Protein AF-A0A098EU99-F1 (afdb_monomer_lite)

Sequence (75 aa):
MIPAATSFNYETGTTDQETIEFQDMIFAQDKPIVENQKPEDLPLDLQVELSLKCDRMSIAYRQYLKRIGVTLGTD

Secondary structure (DSSP, 8-state):
-PPP-------TT--HHHHHHHHHHHHHHHHHHHHT-SSSSBP----SS---GGGHHHHHHHHHHHHHT--TTB-

Radius of gyration: 16.84 Å; chains: 1; bounding box: 37×24×40 Å

Foldseek 3Di:
DDPDPPPDPDDPPDDPVNVVVVVVVVCVVCVVVLVPDPPQAAELDPPDDDDDVVCVVVNVVSPVCVVVVPDPSYD

pLDDT: mean 81.35, std 15.9, range [37.5, 96.75]

Structure (mmCIF, N/CA/C/O backbone):
data_AF-A0A098EU99-F1
#
_entry.id   AF-A0A098EU99-F1
#
loop_
_atom_site.group_PDB
_atom_site.id
_atom_site.type_symbol
_atom_site.label_atom_id
_atom_site.label_alt_id
_atom_site.label_comp_id
_atom_site.label_asym_id
_atom_site.label_entity_id
_atom_site.label_seq_id
_atom_site.pdbx_PDB_ins_code
_atom_site.Cartn_x
_atom_site.Cartn_y
_atom_site.Cartn_z
_atom_site.occupancy
_atom_site.B_iso_or_equiv
_atom_site.auth_seq_id
_atom_site.auth_comp_id
_atom_site.auth_asym_id
_atom_site.auth_atom_id
_atom_site.pdbx_PDB_model_num
ATOM 1 N N . MET A 1 1 ? -19.931 9.280 2.278 1.00 37.50 1 MET A N 1
ATOM 2 C CA . MET A 1 1 ? -19.394 8.559 3.447 1.00 37.50 1 MET A CA 1
ATOM 3 C C . MET A 1 1 ? -19.200 7.121 3.004 1.00 37.50 1 MET A C 1
ATOM 5 O O . MET A 1 1 ? -20.187 6.490 2.650 1.00 37.50 1 MET A O 1
ATOM 9 N N . ILE A 1 2 ? -17.956 6.672 2.834 1.00 43.69 2 ILE A N 1
ATOM 10 C CA . ILE A 1 2 ? -17.676 5.291 2.418 1.00 43.69 2 ILE A CA 1
ATOM 11 C C . ILE A 1 2 ? -17.842 4.417 3.668 1.00 43.69 2 ILE A C 1
ATOM 13 O O . ILE A 1 2 ? -17.217 4.741 4.677 1.00 43.69 2 ILE A O 1
ATOM 17 N N . PRO A 1 3 ? -18.698 3.381 3.658 1.00 43.00 3 PRO A N 1
ATOM 18 C CA . PRO A 1 3 ? -18.824 2.486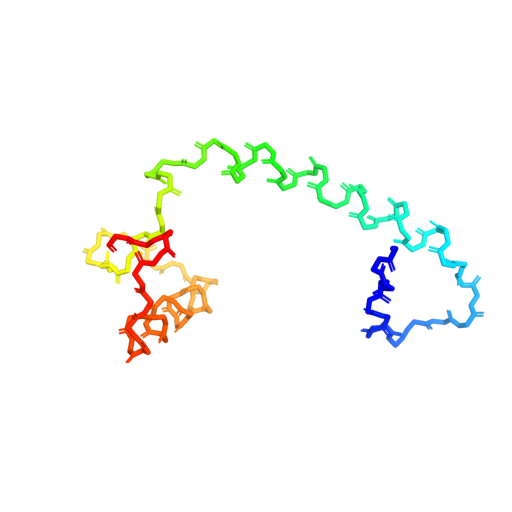 4.798 1.00 43.00 3 PRO A CA 1
ATOM 19 C C . PRO A 1 3 ? -17.504 1.732 4.965 1.00 43.00 3 PRO A C 1
ATOM 21 O O . PRO A 1 3 ? -17.014 1.122 4.011 1.00 43.00 3 PRO A O 1
ATOM 24 N N . ALA A 1 4 ? -16.918 1.805 6.159 1.00 53.34 4 ALA A N 1
ATOM 25 C CA . ALA A 1 4 ? -15.780 0.976 6.519 1.00 53.34 4 ALA A CA 1
ATOM 26 C C . ALA A 1 4 ? -16.186 -0.487 6.292 1.00 53.34 4 ALA A C 1
ATOM 28 O O . ALA A 1 4 ? -17.188 -0.956 6.826 1.00 53.34 4 ALA A O 1
ATOM 29 N N . ALA A 1 5 ? -15.470 -1.188 5.415 1.00 49.59 5 ALA A N 1
ATOM 30 C CA . ALA A 1 5 ? -15.723 -2.591 5.141 1.00 49.59 5 ALA A CA 1
ATOM 31 C C . ALA A 1 5 ? -15.339 -3.405 6.385 1.00 49.59 5 ALA A C 1
ATOM 33 O O . ALA A 1 5 ? -14.175 -3.751 6.580 1.00 49.59 5 ALA A O 1
ATOM 34 N N . THR A 1 6 ? -16.313 -3.690 7.248 1.00 53.16 6 THR A N 1
ATOM 35 C CA . THR A 1 6 ? -16.125 -4.439 8.495 1.00 53.16 6 THR A CA 1
ATOM 36 C C . THR A 1 6 ? -16.006 -5.938 8.202 1.00 53.16 6 THR A C 1
ATOM 38 O O . THR A 1 6 ? -16.869 -6.734 8.550 1.00 53.16 6 THR A O 1
ATOM 41 N N . SER A 1 7 ? -14.922 -6.357 7.542 1.00 56.91 7 SER A N 1
ATOM 42 C CA . SER A 1 7 ? -14.490 -7.764 7.530 1.00 56.91 7 SER A CA 1
ATOM 43 C C . SER A 1 7 ? -13.658 -8.055 8.783 1.00 56.91 7 SER A C 1
ATOM 45 O O . SER A 1 7 ? -12.528 -8.537 8.706 1.00 56.91 7 SER A O 1
ATOM 47 N N . PHE A 1 8 ? -14.212 -7.734 9.947 1.00 56.97 8 PHE A N 1
ATOM 48 C CA . PHE A 1 8 ? -13.625 -8.054 11.235 1.00 56.97 8 PHE A CA 1
ATOM 49 C C . PHE A 1 8 ? -14.509 -9.084 11.916 1.00 56.97 8 PHE A C 1
ATOM 51 O O . PHE A 1 8 ? -15.658 -8.815 12.245 1.00 56.97 8 PHE A O 1
ATOM 58 N N . ASN A 1 9 ? -13.964 -10.275 12.133 1.00 61.50 9 ASN A N 1
ATOM 59 C CA . ASN A 1 9 ? -14.598 -11.316 12.935 1.00 61.50 9 ASN A CA 1
ATOM 60 C C . ASN A 1 9 ? -14.302 -11.054 14.433 1.00 61.50 9 ASN A C 1
ATOM 62 O O . ASN A 1 9 ? -13.808 -11.937 15.130 1.00 61.50 9 ASN A O 1
ATOM 66 N N . TYR A 1 10 ? -14.493 -9.808 14.892 1.00 54.72 10 TYR A N 1
ATOM 67 C CA . TYR A 1 10 ? -14.236 -9.378 16.274 1.00 54.72 10 TYR A CA 1
ATOM 68 C C . TYR A 1 10 ? -15.539 -9.264 17.075 1.00 54.72 10 TYR A C 1
ATOM 70 O O . TYR A 1 10 ? -16.618 -9.092 16.510 1.00 54.72 10 TYR A O 1
ATOM 78 N N . GLU A 1 11 ? -15.413 -9.439 18.396 1.00 60.50 11 GLU A N 1
ATOM 79 C CA . GLU A 1 11 ? -16.495 -9.413 19.384 1.00 60.50 11 GLU A CA 1
ATOM 80 C C . GLU A 1 11 ? -17.480 -8.263 19.153 1.00 60.50 11 GLU A C 1
ATOM 82 O O . GLU A 1 11 ? -17.099 -7.128 18.879 1.00 60.50 11 GLU A O 1
ATOM 87 N N . THR A 1 12 ? -18.764 -8.556 19.350 1.00 60.94 12 THR A N 1
ATOM 88 C CA . THR A 1 12 ? -19.925 -7.668 19.163 1.00 60.94 12 THR A CA 1
ATOM 89 C C . THR A 1 12 ? -19.977 -6.448 20.105 1.00 60.94 12 THR A C 1
ATOM 91 O O . THR A 1 12 ? -21.054 -5.900 20.324 1.00 60.94 12 THR A O 1
ATOM 94 N N . GLY A 1 13 ? -18.857 -6.052 20.717 1.00 67.44 13 GLY A N 1
ATOM 95 C CA . GLY A 1 13 ? -18.775 -5.007 21.740 1.00 67.44 13 GLY A CA 1
ATOM 96 C C . GLY A 1 13 ? -18.104 -3.701 21.307 1.00 67.44 13 GLY A C 1
ATOM 97 O O . GLY A 1 13 ? -18.239 -2.715 22.024 1.00 67.44 13 GLY A O 1
ATOM 98 N N . THR A 1 14 ? -17.397 -3.669 20.175 1.00 73.62 14 THR A N 1
ATOM 99 C CA . THR A 1 14 ? -16.712 -2.458 19.688 1.00 73.62 14 THR A CA 1
ATOM 100 C C . THR A 1 14 ? -17.647 -1.623 18.821 1.00 73.62 14 THR A C 1
ATOM 102 O O . THR A 1 14 ? -18.334 -2.149 17.945 1.00 73.62 14 THR A O 1
ATOM 105 N N . THR A 1 15 ? -17.682 -0.316 19.058 1.00 84.19 15 THR A N 1
ATOM 106 C CA . THR A 1 15 ? -18.473 0.617 18.254 1.00 84.19 15 THR A CA 1
ATOM 107 C C . THR A 1 15 ? -17.796 0.913 16.913 1.00 84.19 15 THR A C 1
ATOM 109 O O . THR A 1 15 ? -16.575 0.810 16.760 1.00 84.19 15 THR A O 1
ATOM 112 N N . ASP A 1 16 ? -18.586 1.346 15.928 1.00 83.50 16 ASP A N 1
ATOM 113 C CA . ASP A 1 16 ? -18.052 1.794 14.636 1.00 83.50 16 ASP A CA 1
ATOM 114 C C . ASP A 1 16 ? -17.051 2.947 14.807 1.00 83.50 16 ASP A C 1
ATOM 116 O O . ASP A 1 16 ? -16.037 2.995 14.115 1.00 83.50 16 ASP A O 1
ATOM 120 N N . GLN A 1 17 ? -17.302 3.849 15.762 1.00 86.62 17 GLN A N 1
ATOM 121 C CA . GLN A 1 17 ? -16.437 4.997 16.033 1.00 86.62 17 GLN A CA 1
ATOM 122 C C . GLN A 1 17 ? -15.060 4.565 16.547 1.00 86.62 17 GLN A C 1
ATOM 124 O O . GLN A 1 17 ? -14.047 5.028 16.035 1.00 86.62 17 GLN A O 1
ATOM 129 N N . GLU A 1 18 ? -15.013 3.630 17.497 1.00 85.75 18 GLU A N 1
ATOM 130 C CA . GLU A 1 18 ? -13.748 3.077 18.000 1.00 85.75 18 GLU A CA 1
ATOM 131 C C . GLU A 1 18 ? -12.973 2.350 16.892 1.00 85.75 18 GLU A C 1
ATOM 133 O O . GLU A 1 18 ? -11.747 2.430 16.824 1.00 85.75 18 GLU A O 1
ATOM 138 N N . THR A 1 19 ? -13.683 1.675 15.981 1.00 85.81 19 THR A N 1
ATOM 139 C CA . THR A 1 19 ? -13.065 1.014 14.822 1.00 85.81 19 THR A CA 1
ATOM 140 C C . THR A 1 19 ? -12.447 2.030 13.861 1.00 85.81 19 THR A C 1
ATOM 142 O O . THR A 1 19 ? -11.327 1.824 13.394 1.00 85.81 19 THR A O 1
ATOM 145 N N . ILE A 1 20 ? -13.152 3.128 13.577 1.00 88.50 20 ILE A N 1
ATOM 146 C CA . ILE A 1 20 ? -12.652 4.215 12.724 1.00 88.50 20 ILE A CA 1
ATOM 147 C C . ILE A 1 20 ? -11.421 4.860 13.360 1.00 88.50 20 ILE A C 1
ATOM 149 O O . ILE A 1 20 ? -10.395 4.974 12.702 1.00 88.50 20 ILE A O 1
ATOM 153 N N . GLU A 1 21 ? -11.482 5.208 14.645 1.00 91.56 21 GLU A N 1
ATOM 154 C CA . GLU A 1 21 ? -10.356 5.821 15.360 1.00 91.56 21 GLU A CA 1
ATOM 155 C C . GLU A 1 21 ? -9.117 4.918 15.364 1.00 91.56 21 GLU A C 1
ATOM 157 O O . GLU A 1 21 ? -7.992 5.384 15.167 1.00 91.56 21 GLU A O 1
ATOM 162 N N . PHE A 1 22 ? -9.315 3.608 15.523 1.00 89.31 22 PHE A N 1
ATOM 163 C CA . PHE A 1 22 ? -8.234 2.634 15.430 1.00 89.31 22 PHE A CA 1
ATOM 164 C C . PHE A 1 22 ? -7.632 2.557 14.018 1.00 89.31 22 PHE A C 1
ATOM 166 O O . PHE A 1 22 ? -6.408 2.530 13.869 1.00 89.31 22 PHE A O 1
ATOM 173 N N . GLN A 1 23 ? -8.466 2.551 12.975 1.00 90.75 23 GLN A N 1
ATOM 174 C CA . GLN A 1 23 ? -8.002 2.567 11.584 1.00 90.75 23 GLN A CA 1
ATOM 175 C C . GLN A 1 23 ? -7.261 3.861 11.243 1.00 90.75 23 GLN A C 1
ATOM 177 O O . GLN A 1 23 ? -6.187 3.802 10.646 1.00 90.75 23 GLN A O 1
ATOM 182 N N . ASP A 1 24 ? -7.780 5.010 11.672 1.00 95.38 24 ASP A N 1
ATOM 183 C CA . ASP A 1 24 ? -7.150 6.315 11.476 1.00 95.38 24 ASP A CA 1
ATOM 184 C C . ASP A 1 24 ? -5.765 6.361 12.129 1.00 95.38 24 ASP A C 1
ATOM 186 O O . ASP A 1 24 ? -4.804 6.838 11.522 1.00 95.38 24 ASP A O 1
ATOM 190 N N . MET A 1 25 ? -5.628 5.796 13.333 1.00 95.50 25 MET A N 1
ATOM 191 C CA . MET A 1 25 ? -4.338 5.663 14.012 1.00 95.50 25 MET A CA 1
ATOM 192 C C . MET A 1 25 ? -3.345 4.805 13.211 1.00 95.50 25 MET A C 1
ATOM 194 O O . MET A 1 25 ? -2.158 5.137 13.165 1.00 95.50 25 MET A O 1
ATOM 198 N N . ILE A 1 26 ? -3.791 3.705 12.595 1.00 91.69 26 ILE A N 1
ATOM 199 C CA . ILE A 1 26 ? -2.936 2.859 11.747 1.00 91.69 26 ILE A CA 1
ATOM 200 C C . ILE A 1 26 ? -2.534 3.618 10.477 1.00 91.69 26 ILE A C 1
ATOM 202 O O . ILE A 1 26 ? -1.347 3.72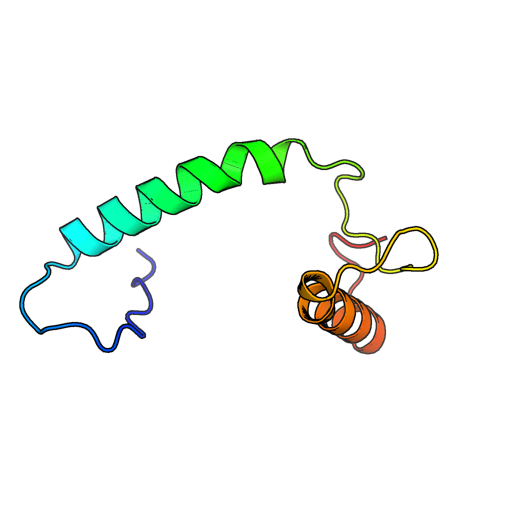4 10.174 1.00 91.69 26 ILE A O 1
ATOM 206 N N . PHE A 1 27 ? -3.489 4.223 9.768 1.00 93.56 27 PHE A N 1
ATOM 207 C CA . PHE A 1 27 ? -3.200 4.963 8.538 1.00 93.56 27 PHE A CA 1
ATOM 208 C C . PHE A 1 27 ? -2.279 6.162 8.771 1.00 93.56 27 PHE A C 1
ATOM 210 O O . PHE A 1 27 ? -1.430 6.457 7.929 1.00 93.56 27 PHE A O 1
ATOM 217 N N . ALA A 1 28 ? -2.399 6.835 9.918 1.00 96.62 28 ALA A N 1
ATOM 218 C CA . ALA A 1 28 ? -1.515 7.933 10.288 1.00 96.62 28 ALA A CA 1
ATOM 219 C C . ALA A 1 28 ? -0.044 7.499 10.424 1.00 96.62 28 ALA A C 1
ATOM 221 O O . ALA A 1 28 ? 0.845 8.315 10.178 1.00 96.62 28 ALA A O 1
ATOM 222 N N . GLN A 1 29 ? 0.220 6.237 10.780 1.00 95.75 29 GLN A N 1
ATOM 223 C CA . GLN A 1 29 ? 1.579 5.690 10.859 1.00 95.75 29 GLN A CA 1
ATOM 224 C C . GLN A 1 29 ? 2.161 5.411 9.469 1.00 95.75 29 GLN A C 1
ATOM 226 O O . GLN A 1 29 ? 3.317 5.747 9.213 1.00 95.75 29 GLN A O 1
ATOM 231 N N . ASP A 1 30 ? 1.359 4.851 8.561 1.00 94.00 30 ASP A N 1
ATOM 232 C CA . ASP A 1 30 ? 1.814 4.471 7.216 1.00 94.00 30 ASP A CA 1
ATOM 233 C C . ASP A 1 30 ? 1.944 5.671 6.268 1.00 94.00 30 ASP A C 1
ATOM 235 O O . ASP A 1 30 ? 2.822 5.699 5.402 1.00 94.00 30 ASP A O 1
ATOM 239 N N . LYS A 1 31 ? 1.098 6.692 6.443 1.00 95.25 31 LYS A N 1
ATOM 240 C CA . LYS A 1 31 ? 1.046 7.889 5.595 1.00 95.25 31 LYS A CA 1
ATOM 241 C C . LYS A 1 31 ? 2.417 8.530 5.316 1.00 95.25 31 LYS A C 1
ATOM 243 O O . LYS A 1 31 ? 2.760 8.649 4.140 1.00 95.25 31 LYS A O 1
ATOM 248 N N . PRO A 1 32 ? 3.234 8.913 6.321 1.00 96.75 32 PRO A N 1
ATOM 249 C CA . PRO A 1 32 ? 4.524 9.548 6.057 1.00 96.75 32 PRO A CA 1
ATOM 250 C C . PRO A 1 32 ? 5.516 8.623 5.343 1.00 96.75 32 PRO A C 1
ATOM 252 O O . PRO A 1 32 ? 6.409 9.117 4.659 1.00 96.75 32 PRO A O 1
ATOM 255 N N . ILE A 1 33 ? 5.393 7.300 5.492 1.00 93.88 33 ILE A N 1
ATOM 256 C CA . ILE A 1 33 ? 6.247 6.352 4.773 1.00 93.88 33 ILE A CA 1
ATOM 257 C C . ILE A 1 33 ? 5.875 6.353 3.295 1.00 93.88 33 ILE A C 1
ATOM 259 O O . ILE A 1 33 ? 6.752 6.545 2.461 1.00 93.88 33 ILE A O 1
ATOM 263 N N . VAL A 1 34 ? 4.588 6.193 2.977 1.00 91.81 34 VAL A N 1
ATOM 264 C CA . VAL A 1 34 ? 4.091 6.146 1.594 1.00 91.81 34 VAL A CA 1
ATOM 265 C C . VAL A 1 34 ? 4.337 7.469 0.866 1.00 91.81 34 V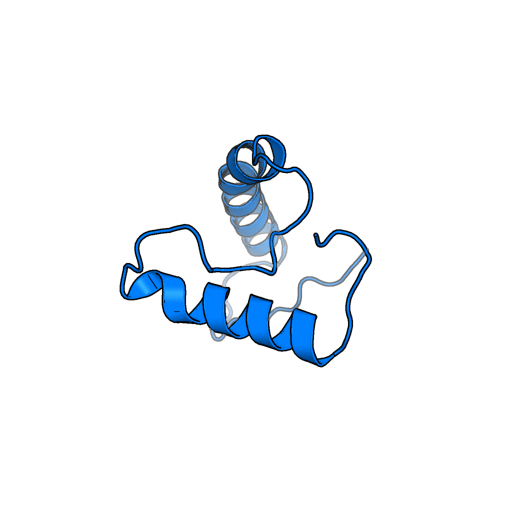AL A C 1
ATOM 267 O O . VAL A 1 34 ? 4.843 7.461 -0.250 1.00 91.81 34 VAL A O 1
ATOM 270 N N . GLU A 1 35 ? 4.052 8.609 1.500 1.00 94.25 35 GLU A N 1
ATOM 271 C CA . GLU A 1 35 ? 4.203 9.936 0.877 1.00 94.25 35 GLU A CA 1
ATOM 272 C C . GLU A 1 35 ? 5.659 10.296 0.537 1.00 94.25 35 GLU A C 1
ATOM 274 O O . GLU A 1 35 ? 5.903 11.114 -0.349 1.00 94.25 35 GLU A O 1
ATOM 279 N N . ASN A 1 36 ? 6.632 9.685 1.220 1.00 95.44 36 ASN A N 1
ATOM 280 C CA . ASN A 1 36 ? 8.057 9.927 0.991 1.00 95.44 36 ASN A CA 1
ATOM 281 C C . ASN A 1 36 ? 8.730 8.869 0.099 1.00 95.44 36 ASN A C 1
ATOM 283 O O . ASN A 1 36 ? 9.939 8.964 -0.127 1.00 95.44 36 ASN A O 1
ATOM 287 N N . GLN A 1 37 ? 7.998 7.869 -0.407 1.00 90.31 37 GLN A N 1
ATOM 288 C CA . GLN A 1 37 ? 8.565 6.864 -1.309 1.00 90.31 37 GLN A CA 1
ATOM 289 C C . GLN A 1 37 ? 9.049 7.500 -2.619 1.00 90.31 37 GLN A C 1
ATOM 291 O O . GLN A 1 37 ? 8.418 8.406 -3.168 1.00 90.31 37 GLN A O 1
ATOM 296 N N . LYS A 1 38 ? 10.213 7.033 -3.087 1.00 89.00 38 LYS A N 1
ATOM 297 C CA . LYS A 1 38 ? 10.819 7.406 -4.367 1.00 89.00 38 LYS A CA 1
ATOM 298 C C . LYS A 1 38 ? 11.275 6.137 -5.100 1.00 89.00 38 LYS A C 1
ATOM 300 O O . LYS A 1 38 ? 11.910 5.301 -4.451 1.00 89.00 38 LYS A O 1
ATOM 305 N N . PRO A 1 39 ? 11.026 6.007 -6.415 1.00 90.56 39 PRO A N 1
ATOM 306 C CA . PRO A 1 39 ? 10.196 6.889 -7.254 1.00 90.56 39 PRO A CA 1
ATOM 307 C C . PRO A 1 39 ? 8.739 6.985 -6.761 1.00 90.56 39 PRO A C 1
ATOM 309 O O . PRO A 1 39 ? 8.310 6.182 -5.936 1.00 90.56 39 PRO A O 1
ATOM 312 N N . GLU A 1 40 ? 8.023 8.032 -7.181 1.00 91.31 40 GLU A N 1
ATOM 313 C CA . GLU A 1 40 ? 6.617 8.249 -6.813 1.00 91.31 40 GLU A CA 1
ATOM 314 C C . GLU A 1 40 ? 5.691 7.186 -7.421 1.00 91.31 40 GLU A C 1
ATOM 316 O O . GLU A 1 40 ? 4.710 6.789 -6.791 1.00 91.31 40 GLU A O 1
ATOM 321 N N . ASP A 1 41 ? 6.015 6.736 -8.635 1.00 91.94 41 ASP A N 1
ATOM 322 C CA . ASP A 1 41 ? 5.328 5.642 -9.317 1.00 91.94 41 ASP A CA 1
ATOM 323 C C . ASP A 1 41 ? 5.847 4.282 -8.830 1.00 91.94 41 ASP A C 1
ATOM 325 O O . ASP A 1 41 ? 6.974 4.149 -8.351 1.00 91.94 41 ASP A O 1
ATOM 329 N N . LEU A 1 42 ? 4.994 3.257 -8.911 1.00 90.69 42 LEU A N 1
ATOM 330 C CA . LEU A 1 42 ? 5.334 1.917 -8.448 1.00 90.69 42 LEU A CA 1
ATOM 331 C C . LEU A 1 42 ? 6.156 1.152 -9.504 1.00 90.69 42 LEU A C 1
ATOM 333 O O . LEU A 1 42 ? 5.563 0.742 -10.510 1.00 90.69 42 LEU A O 1
ATOM 337 N N . PRO A 1 43 ? 7.421 0.784 -9.214 1.00 89.50 43 PRO A N 1
ATOM 338 C CA . PRO A 1 43 ? 8.240 0.016 -10.145 1.00 89.50 43 PRO A CA 1
ATOM 339 C C . PRO A 1 43 ? 7.698 -1.390 -10.335 1.00 89.50 43 PRO A C 1
ATOM 341 O O . PRO A 1 43 ? 7.589 -2.180 -9.385 1.00 89.50 43 PRO A O 1
ATOM 344 N N . LEU A 1 44 ? 7.372 -1.716 -11.587 1.00 88.19 44 LEU A N 1
ATOM 345 C CA . LEU A 1 44 ? 6.956 -3.058 -11.990 1.00 88.19 44 LEU A CA 1
ATOM 346 C C . LEU A 1 44 ? 8.136 -3.932 -12.416 1.00 88.19 44 LEU A C 1
ATOM 348 O O . LEU A 1 44 ? 7.989 -5.159 -12.500 1.00 88.19 44 LEU A O 1
ATOM 352 N N . ASP A 1 45 ? 9.297 -3.332 -12.684 1.00 79.50 45 ASP A N 1
ATOM 353 C CA . ASP A 1 45 ? 10.524 -4.074 -12.944 1.00 79.50 45 ASP A CA 1
ATOM 354 C C . ASP A 1 45 ? 11.291 -4.381 -11.651 1.00 79.50 45 ASP A C 1
ATOM 356 O O . ASP A 1 45 ? 11.949 -3.541 -11.046 1.00 79.50 45 ASP A O 1
ATOM 360 N N . LEU A 1 46 ? 11.197 -5.636 -11.219 1.00 68.06 46 LEU A N 1
ATOM 361 C CA . LEU A 1 46 ? 11.749 -6.134 -9.958 1.00 68.06 46 LEU A CA 1
ATOM 362 C C . LEU A 1 46 ? 13.210 -6.592 -10.068 1.00 68.06 46 LEU A C 1
ATOM 364 O O . LEU A 1 46 ? 13.692 -7.313 -9.197 1.00 68.06 46 LEU A O 1
ATOM 368 N N . GLN A 1 47 ? 13.918 -6.210 -11.132 1.00 61.91 47 GLN A N 1
ATOM 369 C CA . GLN A 1 47 ? 15.310 -6.617 -11.373 1.00 61.91 47 GLN A CA 1
ATOM 370 C C . GLN A 1 47 ? 16.297 -6.065 -10.332 1.00 61.91 47 GLN A C 1
ATOM 372 O O . GLN A 1 47 ? 17.461 -6.459 -10.348 1.00 61.91 47 GLN A O 1
ATOM 377 N N . VAL A 1 48 ? 15.859 -5.167 -9.441 1.00 56.12 48 VAL A N 1
ATOM 378 C CA . VAL A 1 48 ? 16.780 -4.357 -8.642 1.00 56.12 48 VAL A CA 1
ATOM 379 C C . VAL A 1 48 ? 17.087 -4.896 -7.241 1.00 56.12 48 VAL A C 1
ATOM 381 O O . VAL A 1 48 ? 18.270 -4.904 -6.924 1.00 56.12 48 VAL A O 1
ATOM 384 N N . GLU A 1 49 ? 16.171 -5.396 -6.396 1.00 55.28 49 GLU A N 1
ATOM 385 C CA . GLU A 1 49 ? 16.532 -5.481 -4.959 1.00 55.28 49 GLU A CA 1
ATOM 386 C C . GLU A 1 49 ? 16.059 -6.681 -4.114 1.00 55.28 49 GLU A C 1
ATOM 388 O O . GLU A 1 49 ? 15.020 -7.305 -4.321 1.00 55.28 49 GLU A O 1
ATOM 393 N N . LEU A 1 50 ? 16.943 -6.974 -3.151 1.00 64.38 50 LEU A N 1
ATOM 394 C CA . LEU A 1 50 ? 17.026 -8.028 -2.138 1.00 64.38 50 LEU A CA 1
ATOM 395 C C . LEU A 1 50 ? 15.676 -8.568 -1.627 1.00 64.38 50 LEU A C 1
ATOM 397 O O . LEU A 1 50 ? 14.949 -7.895 -0.909 1.00 64.38 50 LEU A O 1
ATOM 401 N N . SER A 1 51 ? 15.389 -9.840 -1.910 1.00 63.56 51 SER A N 1
ATOM 402 C CA . SER A 1 51 ? 14.136 -10.492 -1.515 1.00 63.56 51 SER A CA 1
ATOM 403 C C . SER A 1 51 ? 14.187 -11.057 -0.089 1.00 63.56 51 SER A C 1
ATOM 405 O O . SER A 1 51 ? 14.670 -12.179 0.123 1.00 63.56 51 SER A O 1
ATOM 407 N N . LEU A 1 52 ? 13.629 -10.337 0.886 1.00 74.69 52 LEU A N 1
ATOM 408 C CA . LEU A 1 52 ? 13.221 -10.953 2.147 1.00 74.69 52 LEU A CA 1
ATOM 409 C C . LEU A 1 52 ? 11.973 -11.813 1.898 1.00 74.69 52 LEU A C 1
ATOM 411 O O . LEU A 1 52 ? 11.197 -11.606 0.963 1.00 74.69 52 LEU A O 1
ATOM 415 N N . LYS A 1 53 ? 11.742 -12.830 2.739 1.00 76.19 53 LYS A N 1
ATOM 416 C CA . LYS A 1 53 ? 10.571 -13.716 2.570 1.00 76.19 53 LYS A CA 1
ATOM 417 C C . LYS A 1 53 ? 9.238 -12.960 2.674 1.00 76.19 53 LYS A C 1
ATOM 419 O O . LYS A 1 53 ? 8.260 -13.421 2.089 1.00 76.19 53 LYS A O 1
ATOM 424 N N . CYS A 1 54 ? 9.205 -11.835 3.392 1.00 79.50 54 CYS A N 1
ATOM 425 C CA . CYS A 1 54 ? 8.022 -10.987 3.540 1.00 79.50 54 CYS A CA 1
ATOM 426 C C . CYS A 1 54 ? 7.604 -10.285 2.239 1.00 79.50 54 CYS A C 1
ATOM 428 O O . CYS A 1 54 ? 6.421 -10.008 2.067 1.00 79.50 54 CYS A O 1
ATOM 430 N N . ASP A 1 55 ? 8.513 -10.094 1.279 1.00 83.75 55 ASP A N 1
ATOM 431 C CA . ASP A 1 55 ? 8.241 -9.283 0.080 1.00 83.75 55 ASP A CA 1
ATOM 432 C C . ASP A 1 55 ? 7.494 -10.051 -1.016 1.00 83.75 55 ASP A C 1
ATOM 434 O O . ASP A 1 55 ? 7.061 -9.477 -2.017 1.00 83.75 55 ASP A O 1
ATOM 438 N N . ARG A 1 56 ? 7.311 -11.366 -0.836 1.00 86.00 56 ARG A N 1
ATOM 439 C CA . ARG A 1 56 ? 6.699 -12.260 -1.834 1.00 86.00 56 ARG A CA 1
ATOM 440 C C . ARG A 1 56 ? 5.317 -11.793 -2.282 1.00 86.00 56 ARG A C 1
ATOM 442 O O . ARG A 1 56 ? 5.003 -11.900 -3.465 1.00 86.00 56 ARG A O 1
ATOM 449 N N . MET A 1 57 ? 4.511 -11.272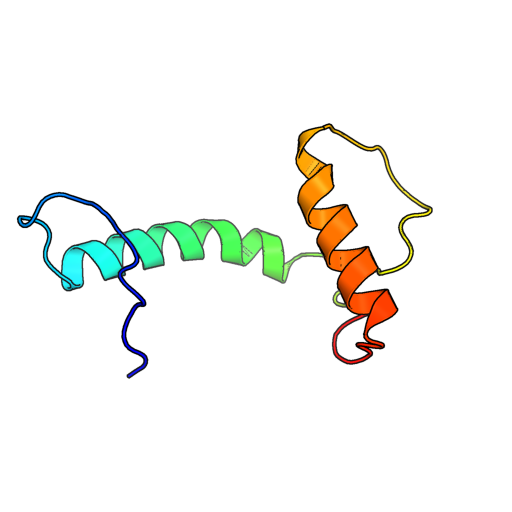 -1.358 1.00 88.00 57 MET A N 1
ATOM 450 C CA . MET A 1 57 ? 3.173 -10.772 -1.683 1.00 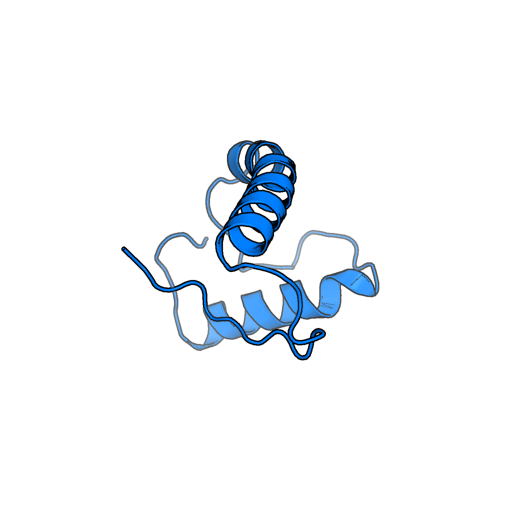88.00 57 MET A CA 1
ATOM 451 C C . MET A 1 57 ? 3.239 -9.502 -2.534 1.00 88.00 57 MET A C 1
ATOM 453 O O . MET A 1 57 ? 2.570 -9.421 -3.562 1.00 88.00 57 MET A O 1
ATOM 457 N N . SER A 1 58 ? 4.102 -8.552 -2.172 1.00 87.69 58 SER A N 1
ATOM 458 C CA . SER A 1 58 ? 4.301 -7.311 -2.929 1.00 87.69 58 SER A CA 1
ATOM 459 C C . SER A 1 58 ? 4.870 -7.576 -4.327 1.00 87.69 58 SER A C 1
ATOM 461 O O . SER A 1 58 ? 4.488 -6.921 -5.296 1.00 87.69 58 SER A O 1
ATOM 463 N N . ILE A 1 59 ? 5.742 -8.579 -4.461 1.00 87.69 59 ILE A N 1
ATOM 464 C CA . ILE A 1 59 ? 6.265 -9.050 -5.752 1.00 87.69 59 ILE A CA 1
ATOM 465 C C . ILE A 1 59 ? 5.145 -9.631 -6.619 1.00 87.69 59 ILE A C 1
ATOM 467 O O . ILE A 1 59 ? 4.996 -9.235 -7.776 1.00 87.69 59 ILE A O 1
ATOM 471 N N . ALA A 1 60 ? 4.337 -10.541 -6.068 1.00 89.94 60 ALA A N 1
ATOM 472 C CA . ALA A 1 60 ? 3.224 -11.146 -6.796 1.00 89.94 60 ALA A CA 1
ATOM 473 C C . ALA A 1 60 ? 2.204 -10.089 -7.252 1.00 89.94 60 ALA A C 1
ATOM 475 O O . ALA A 1 60 ? 1.704 -10.157 -8.375 1.00 89.94 60 ALA A O 1
ATOM 476 N N . TYR A 1 61 ? 1.944 -9.082 -6.414 1.00 91.56 61 TYR A N 1
ATOM 477 C CA . TYR A 1 61 ? 1.070 -7.965 -6.757 1.00 91.56 61 TYR A CA 1
ATOM 478 C C . TYR A 1 61 ? 1.608 -7.149 -7.942 1.00 91.56 61 TYR A C 1
ATOM 480 O O . TYR A 1 61 ? 0.887 -6.943 -8.916 1.00 91.56 61 TYR A O 1
ATOM 488 N N . ARG A 1 62 ? 2.893 -6.772 -7.939 1.00 91.44 62 ARG A N 1
ATOM 489 C CA . ARG A 1 62 ? 3.522 -6.054 -9.067 1.00 91.44 62 ARG A CA 1
ATOM 490 C C . ARG A 1 62 ? 3.519 -6.869 -10.360 1.00 91.44 62 ARG A C 1
ATOM 492 O O . ARG A 1 62 ? 3.179 -6.352 -11.421 1.00 91.44 62 ARG A O 1
ATOM 499 N N . GLN A 1 63 ? 3.821 -8.166 -10.281 1.00 90.31 63 GLN A N 1
ATOM 500 C CA . GLN A 1 63 ? 3.736 -9.064 -11.439 1.00 90.31 63 GLN A CA 1
A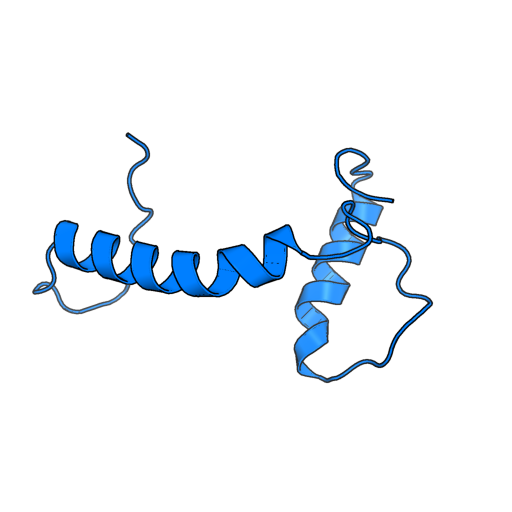TOM 501 C C . GLN A 1 63 ? 2.310 -9.142 -11.999 1.00 90.31 63 GLN A C 1
ATOM 503 O O . GLN A 1 63 ? 2.120 -9.162 -13.216 1.00 90.31 63 GLN A O 1
ATOM 508 N N . TYR A 1 64 ? 1.304 -9.166 -11.122 1.00 93.75 64 TYR A N 1
ATOM 509 C CA . TYR A 1 64 ? -0.095 -9.133 -11.525 1.00 93.75 64 TYR A CA 1
ATOM 510 C C . TYR A 1 64 ? -0.456 -7.825 -12.241 1.00 93.75 64 TYR A C 1
ATOM 512 O O . TYR A 1 64 ? -1.032 -7.892 -13.327 1.00 93.75 64 TYR A O 1
ATOM 520 N N . LEU A 1 65 ? -0.067 -6.667 -11.691 1.00 94.88 65 LEU A N 1
ATOM 521 C CA . LEU A 1 65 ? -0.290 -5.354 -12.312 1.00 94.88 65 LEU A CA 1
ATOM 522 C C . LEU A 1 65 ? 0.338 -5.271 -13.708 1.00 94.88 65 LEU A C 1
ATOM 524 O O . LEU A 1 65 ? -0.334 -4.887 -14.667 1.00 94.88 65 LEU A O 1
ATOM 528 N N . LYS A 1 66 ? 1.583 -5.742 -13.847 1.00 92.38 66 LYS A N 1
ATOM 529 C CA . LYS A 1 66 ? 2.276 -5.834 -15.138 1.00 92.38 66 LYS A CA 1
ATOM 530 C C . LYS A 1 66 ? 1.524 -6.722 -16.130 1.00 92.38 66 LYS A C 1
ATOM 532 O O . LYS A 1 66 ? 1.376 -6.365 -17.294 1.00 92.38 66 LYS A O 1
ATOM 537 N N . ARG A 1 67 ? 1.012 -7.872 -15.676 1.00 94.25 67 ARG A N 1
ATOM 538 C CA . ARG A 1 67 ? 0.277 -8.826 -16.523 1.00 94.25 67 ARG A CA 1
ATOM 539 C C . ARG A 1 67 ? -1.037 -8.257 -17.055 1.00 94.25 67 ARG A C 1
ATOM 541 O O . ARG A 1 67 ? -1.400 -8.568 -18.185 1.00 94.25 67 ARG A O 1
ATOM 548 N N . ILE A 1 68 ? -1.760 -7.480 -16.250 1.00 96.50 68 ILE A N 1
ATOM 549 C CA . ILE A 1 68 ? -3.028 -6.866 -16.677 1.00 96.50 68 ILE A CA 1
ATOM 550 C C . ILE A 1 68 ? -2.827 -5.531 -17.410 1.00 96.50 68 ILE A C 1
ATOM 552 O O . ILE A 1 68 ? -3.808 -4.937 -17.846 1.00 96.50 68 ILE A O 1
ATOM 556 N N . GLY A 1 69 ? -1.579 -5.075 -17.566 1.00 95.06 69 GLY A N 1
ATOM 557 C CA . GLY A 1 69 ? -1.242 -3.871 -18.320 1.00 95.06 69 GLY A CA 1
ATOM 558 C C . GLY A 1 69 ? -1.631 -2.573 -17.617 1.00 95.06 69 GLY A C 1
ATOM 559 O O . GLY A 1 69 ? -2.048 -1.633 -18.289 1.00 95.06 69 GLY A O 1
ATOM 560 N N . VAL A 1 70 ? -1.533 -2.510 -16.282 1.00 96.06 70 VAL A N 1
ATOM 561 C CA . VAL A 1 70 ? -1.682 -1.229 -15.571 1.00 96.06 70 VAL A CA 1
ATOM 562 C C . VAL A 1 70 ? -0.525 -0.310 -15.950 1.00 96.06 70 VAL A C 1
ATOM 564 O O . VAL A 1 70 ? 0.625 -0.740 -15.938 1.00 96.06 70 VAL A O 1
ATOM 567 N N . THR A 1 71 ? -0.851 0.936 -16.293 1.00 93.31 71 THR A N 1
ATOM 568 C CA . THR A 1 71 ? 0.127 1.974 -16.661 1.00 93.31 71 THR A CA 1
ATOM 569 C C . THR A 1 71 ? -0.024 3.262 -15.852 1.00 93.31 71 THR A C 1
ATOM 571 O O . THR A 1 71 ? 0.818 4.145 -15.943 1.00 93.31 71 THR A O 1
ATOM 574 N N . LEU A 1 72 ? -1.128 3.430 -15.120 1.00 94.94 72 LEU A N 1
ATOM 575 C CA . LEU A 1 72 ? -1.362 4.619 -14.304 1.00 94.94 72 LEU A CA 1
ATOM 576 C C . LEU A 1 72 ? -0.751 4.400 -12.916 1.00 94.94 72 LEU A C 1
ATOM 578 O O . LEU A 1 72 ? -1.172 3.478 -12.218 1.00 94.94 72 LEU A O 1
ATOM 582 N N . GLY A 1 73 ? 0.186 5.264 -12.514 1.00 91.00 73 GLY A N 1
ATOM 583 C CA . GLY A 1 73 ? 0.867 5.173 -11.215 1.00 91.00 73 GLY A CA 1
ATOM 584 C C . GLY A 1 73 ? 1.915 4.054 -11.132 1.00 91.00 73 GLY A C 1
ATOM 585 O O . GLY A 1 73 ? 2.212 3.569 -10.041 1.00 91.00 73 GLY A O 1
ATOM 586 N N . THR A 1 74 ? 2.410 3.583 -12.278 1.00 90.25 74 THR A N 1
ATOM 587 C CA . THR A 1 74 ? 3.369 2.475 -12.400 1.00 90.25 74 THR A CA 1
ATOM 588 C C . THR A 1 74 ? 4.388 2.780 -13.492 1.00 90.25 74 THR A C 1
ATOM 590 O O . THR A 1 74 ? 3.973 3.221 -14.568 1.00 90.25 74 THR A O 1
ATOM 593 N N . ASP A 1 75 ? 5.660 2.459 -13.258 1.00 83.12 75 ASP A N 1
ATOM 594 C CA . ASP A 1 75 ? 6.763 2.549 -14.228 1.00 83.12 75 ASP A CA 1
ATOM 595 C C . ASP A 1 75 ? 7.361 1.181 -14.622 1.00 83.12 75 ASP A C 1
ATOM 597 O O . ASP A 1 75 ? 7.272 0.186 -13.851 1.00 83.12 75 ASP A O 1
#